Protein AF-A0A4V3C369-F1 (afdb_monomer)

Organism: NCBI:txid425511

Structure (mmCIF, N/CA/C/O backbone):
data_AF-A0A4V3C369-F1
#
_entry.id   AF-A0A4V3C369-F1
#
loop_
_atom_site.group_PDB
_atom_site.id
_atom_site.type_symbol
_atom_site.label_atom_id
_atom_site.label_alt_id
_atom_site.label_comp_id
_atom_site.label_asym_id
_atom_site.label_entity_id
_atom_site.label_seq_id
_atom_site.pdbx_PDB_ins_code
_atom_site.Cartn_x
_atom_site.Cartn_y
_atom_site.Cartn_z
_atom_site.occupancy
_atom_site.B_iso_or_equiv
_atom_site.auth_seq_id
_atom_site.auth_comp_id
_atom_site.auth_asym_id
_atom_site.auth_atom_id
_atom_site.pdbx_PDB_model_num
ATOM 1 N N . MET A 1 1 ? -16.885 13.359 15.384 1.00 58.03 1 MET A N 1
ATOM 2 C CA . MET A 1 1 ? -16.705 13.638 13.938 1.00 58.03 1 MET A CA 1
ATOM 3 C C . MET A 1 1 ? -15.504 14.528 13.632 1.00 58.03 1 MET A C 1
ATOM 5 O O . MET A 1 1 ? -14.612 14.043 12.955 1.00 58.03 1 MET A O 1
ATOM 9 N N . LYS A 1 2 ? -15.408 15.768 14.144 1.00 65.06 2 LYS A N 1
ATOM 10 C CA . LYS A 1 2 ? -14.294 16.691 13.808 1.00 65.06 2 LYS A CA 1
ATOM 11 C C . LYS A 1 2 ? -12.889 16.126 14.094 1.00 65.06 2 LYS A C 1
ATOM 13 O O . LYS A 1 2 ? -12.013 16.236 13.251 1.00 65.06 2 LYS A O 1
ATOM 18 N N . ARG A 1 3 ? -12.692 15.456 15.238 1.00 72.88 3 ARG A N 1
ATOM 19 C CA . ARG A 1 3 ? -11.410 14.809 15.597 1.00 72.88 3 ARG A CA 1
ATOM 20 C C . ARG A 1 3 ? -11.052 13.630 14.685 1.00 72.88 3 ARG A C 1
ATOM 22 O O . ARG A 1 3 ? -9.896 13.472 14.328 1.00 72.88 3 ARG A O 1
ATOM 29 N N . THR A 1 4 ? -12.041 12.835 14.283 1.00 78.50 4 THR A N 1
ATOM 30 C CA . THR A 1 4 ? -11.857 11.701 13.363 1.00 78.50 4 THR A CA 1
ATOM 31 C C . THR A 1 4 ? -11.488 12.180 11.960 1.00 78.50 4 THR A C 1
ATOM 33 O O . THR A 1 4 ? -10.552 11.658 11.373 1.00 78.50 4 THR A O 1
ATOM 36 N N . LEU A 1 5 ? -12.171 13.216 11.459 1.00 79.31 5 LEU A N 1
ATOM 37 C CA . LEU A 1 5 ? -11.843 13.873 10.188 1.00 79.31 5 LEU A CA 1
ATOM 38 C C . LEU A 1 5 ? -10.433 14.472 10.201 1.00 79.31 5 LEU A C 1
ATOM 40 O O . LEU A 1 5 ? -9.713 14.323 9.224 1.00 79.31 5 LEU A O 1
ATOM 44 N N . LEU A 1 6 ? -10.030 15.079 11.320 1.00 83.94 6 LEU A N 1
ATOM 45 C CA . LEU A 1 6 ? -8.690 15.639 11.495 1.00 83.94 6 LEU A CA 1
ATOM 46 C C . LEU A 1 6 ? -7.609 14.551 11.527 1.00 83.94 6 LEU A C 1
ATOM 48 O O . LEU A 1 6 ? -6.581 14.700 10.879 1.00 83.94 6 LEU A O 1
ATOM 52 N N . MET A 1 7 ? -7.837 13.435 12.228 1.00 84.12 7 MET A N 1
ATOM 53 C CA . MET A 1 7 ? -6.901 12.302 12.213 1.00 84.12 7 MET A CA 1
ATOM 54 C C . MET A 1 7 ? -6.789 11.684 10.817 1.00 84.12 7 MET A C 1
ATOM 56 O O . MET A 1 7 ? -5.685 11.396 10.360 1.00 84.12 7 MET A O 1
ATOM 60 N N . LEU A 1 8 ? -7.910 11.532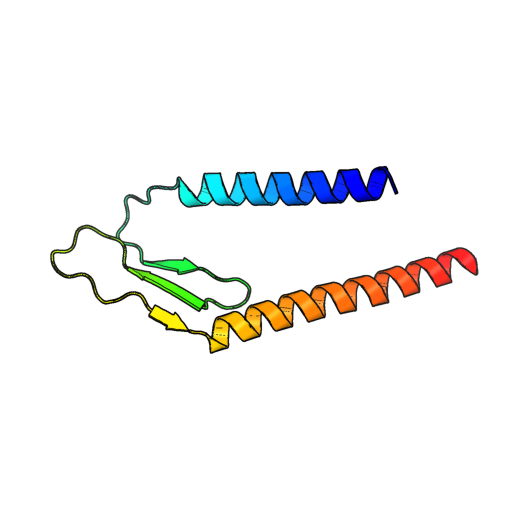 10.111 1.00 84.94 8 LEU A N 1
ATOM 61 C CA . LEU A 1 8 ? -7.932 10.971 8.763 1.00 84.94 8 LEU A CA 1
ATOM 62 C C . LEU A 1 8 ? -7.224 11.897 7.765 1.00 84.94 8 LEU A C 1
ATOM 64 O O . LEU A 1 8 ? -6.395 11.426 6.990 1.00 84.94 8 LEU A O 1
ATOM 68 N N . SER A 1 9 ? -7.451 13.213 7.844 1.00 84.31 9 SER A N 1
ATOM 69 C CA . SER A 1 9 ? -6.740 14.185 7.008 1.00 84.31 9 SER A CA 1
ATOM 70 C C . SER A 1 9 ? -5.240 14.206 7.300 1.00 84.31 9 SER A C 1
ATOM 72 O O . SER A 1 9 ? -4.448 14.264 6.366 1.00 84.31 9 SER A O 1
ATOM 74 N N .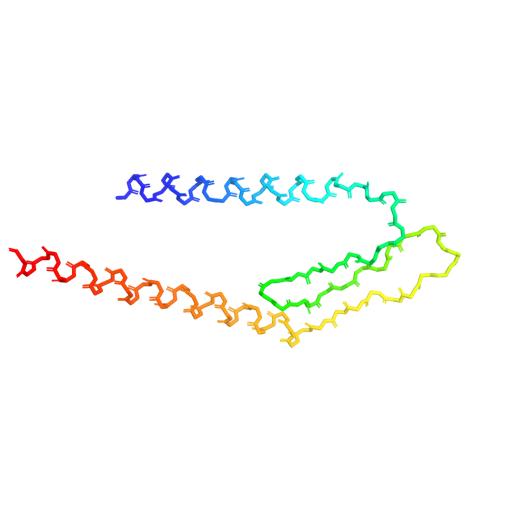 PHE A 1 10 ? -4.837 14.100 8.571 1.00 88.44 10 PHE A N 1
ATOM 75 C CA . PHE A 1 10 ? -3.423 14.018 8.952 1.00 88.44 10 PHE A CA 1
ATOM 76 C C . PHE A 1 10 ? -2.765 12.741 8.422 1.00 88.44 10 PHE A C 1
ATOM 78 O O . PHE A 1 10 ? -1.640 12.782 7.940 1.00 88.44 10 PHE A O 1
ATOM 85 N N . THR A 1 11 ? -3.483 11.616 8.457 1.00 84.69 11 THR A N 1
ATOM 86 C CA . THR A 1 11 ? -2.981 10.323 7.968 1.00 84.69 11 THR A CA 1
ATOM 87 C C . THR A 1 11 ? -2.791 10.341 6.452 1.00 84.69 11 THR A C 1
ATOM 89 O O . THR A 1 11 ? -1.744 9.928 5.960 1.00 84.69 11 THR A O 1
ATOM 92 N N . VAL A 1 12 ? -3.766 10.879 5.710 1.00 87.19 12 VAL A N 1
ATOM 93 C CA . VAL A 1 12 ? -3.672 11.045 4.249 1.00 87.19 12 VAL A CA 1
ATOM 94 C C . VAL A 1 12 ? -2.536 11.999 3.884 1.00 87.19 12 VAL A C 1
ATOM 96 O O . VAL A 1 12 ? -1.742 11.692 3.001 1.00 87.19 12 VAL A O 1
ATOM 99 N N . LEU A 1 13 ? -2.412 13.126 4.591 1.00 86.38 13 LEU A N 1
ATOM 100 C CA . LEU A 1 13 ? -1.329 14.085 4.379 1.00 86.38 13 LEU A CA 1
ATOM 101 C C . LEU A 1 13 ? 0.044 13.435 4.596 1.00 86.38 13 LEU A C 1
ATOM 103 O O . LEU A 1 13 ? 0.936 13.579 3.765 1.00 86.38 13 LEU A O 1
ATOM 107 N N . LEU A 1 14 ? 0.203 12.691 5.690 1.00 84.69 14 LEU A N 1
ATOM 108 C CA . LEU A 1 14 ? 1.457 12.030 6.043 1.00 84.69 14 LEU A CA 1
ATOM 109 C C . LEU A 1 14 ? 1.809 10.928 5.032 1.00 84.69 14 LEU A C 1
ATOM 111 O O . LEU A 1 14 ? 2.965 10.817 4.634 1.00 84.69 14 LEU A O 1
ATOM 115 N N . PHE A 1 15 ? 0.813 10.187 4.540 1.00 84.62 15 PHE A N 1
ATOM 116 C CA . PHE A 1 15 ? 0.984 9.220 3.455 1.00 84.62 15 PHE A CA 1
ATOM 117 C C . PHE A 1 15 ? 1.447 9.881 2.148 1.00 84.62 15 PHE A C 1
ATOM 119 O O . PHE A 1 15 ? 2.389 9.396 1.521 1.00 84.62 15 PHE A O 1
ATOM 126 N N . VAL A 1 16 ? 0.841 11.007 1.752 1.00 81.50 16 VAL A N 1
ATOM 127 C CA . VAL A 1 16 ? 1.237 11.755 0.545 1.00 81.50 16 VAL A CA 1
ATOM 128 C C . VAL A 1 16 ? 2.660 12.292 0.676 1.00 81.50 16 VAL A C 1
ATOM 130 O O . VAL A 1 16 ? 3.458 12.112 -0.241 1.00 81.50 16 VAL A O 1
ATOM 133 N N . ILE A 1 17 ? 3.003 12.899 1.818 1.00 83.38 17 ILE A N 1
ATOM 134 C CA . ILE A 1 17 ? 4.354 13.421 2.072 1.00 83.38 17 ILE A CA 1
ATOM 135 C C . ILE A 1 17 ? 5.380 12.294 1.999 1.00 83.38 17 ILE A C 1
ATOM 137 O O . ILE A 1 17 ? 6.368 12.430 1.284 1.00 83.38 17 ILE A O 1
ATOM 141 N N . LEU A 1 18 ? 5.139 11.174 2.688 1.00 75.38 18 LEU A N 1
ATOM 142 C CA . LEU A 1 18 ? 6.038 10.024 2.635 1.00 75.38 18 LEU A CA 1
ATOM 143 C C . LEU A 1 18 ? 6.190 9.508 1.208 1.00 75.38 18 LEU A C 1
ATOM 145 O O . LEU A 1 18 ? 7.317 9.325 0.778 1.00 75.38 18 LEU A O 1
ATOM 149 N N . THR A 1 19 ? 5.090 9.362 0.465 1.00 76.00 19 THR A N 1
ATOM 150 C CA . THR A 1 19 ? 5.109 8.890 -0.927 1.00 76.00 19 THR A CA 1
ATOM 151 C C . THR A 1 19 ? 5.961 9.795 -1.816 1.00 76.00 19 THR A C 1
ATOM 153 O O . THR A 1 19 ? 6.813 9.295 -2.545 1.00 76.00 19 THR A O 1
ATOM 156 N N . VAL A 1 20 ? 5.777 11.118 -1.730 1.00 70.88 20 VAL A N 1
ATOM 157 C CA . VAL A 1 20 ? 6.556 12.098 -2.508 1.00 70.88 20 VAL A CA 1
ATOM 158 C C . VAL A 1 20 ? 8.028 12.067 -2.107 1.00 70.88 20 VAL A C 1
ATOM 160 O O . VAL A 1 20 ? 8.893 12.014 -2.978 1.00 70.88 20 VAL A O 1
ATOM 163 N N . VAL A 1 21 ? 8.321 12.047 -0.804 1.00 69.25 21 VAL A N 1
ATOM 164 C CA . VAL A 1 21 ? 9.698 11.984 -0.299 1.00 69.25 21 VAL A CA 1
ATOM 165 C C . VAL A 1 21 ? 10.371 10.701 -0.772 1.00 69.25 21 VAL A C 1
ATOM 167 O O . VAL A 1 21 ? 11.452 10.781 -1.340 1.00 69.25 21 VAL A O 1
ATOM 170 N N . THR A 1 22 ? 9.725 9.541 -0.637 1.00 67.62 22 THR A N 1
ATOM 171 C CA . THR A 1 22 ? 10.285 8.261 -1.094 1.00 67.62 22 THR A CA 1
ATOM 172 C C . THR A 1 22 ? 10.413 8.170 -2.610 1.00 67.62 22 THR A C 1
ATOM 174 O O . THR A 1 22 ? 11.378 7.587 -3.084 1.00 67.62 22 THR A O 1
ATOM 177 N N . ALA A 1 23 ? 9.501 8.780 -3.373 1.00 64.44 23 ALA A N 1
ATOM 178 C CA . ALA A 1 23 ? 9.594 8.840 -4.832 1.00 64.44 23 ALA A CA 1
ATOM 179 C C . ALA A 1 23 ? 10.724 9.766 -5.317 1.00 64.44 23 ALA A C 1
ATOM 181 O O . ALA A 1 23 ? 11.226 9.587 -6.420 1.00 64.44 23 ALA A O 1
ATOM 182 N N . SER A 1 24 ? 11.125 10.747 -4.499 1.00 54.38 24 SER A N 1
ATOM 183 C CA . SER A 1 24 ? 12.227 11.675 -4.792 1.00 54.38 24 SER A CA 1
ATOM 184 C C . SER A 1 24 ? 13.612 11.152 -4.400 1.00 54.38 24 SER A C 1
ATOM 186 O O . SER A 1 24 ? 14.612 11.830 -4.638 1.00 54.38 24 SER A O 1
ATOM 188 N N . ILE A 1 25 ? 13.693 9.965 -3.787 1.00 61.34 25 ILE A N 1
ATOM 189 C CA . ILE A 1 25 ? 14.977 9.338 -3.473 1.00 61.34 25 ILE A CA 1
ATOM 190 C C . ILE A 1 25 ? 15.560 8.798 -4.780 1.00 61.34 25 ILE A C 1
ATOM 192 O O . ILE A 1 25 ? 15.316 7.658 -5.165 1.00 61.34 25 ILE A O 1
ATOM 196 N N . GLU A 1 26 ? 16.357 9.624 -5.456 1.00 51.72 26 GLU A N 1
ATOM 197 C CA . GLU A 1 26 ? 17.262 9.157 -6.502 1.00 51.72 26 GLU A CA 1
ATOM 198 C C . GLU A 1 26 ? 18.349 8.312 -5.834 1.00 51.72 26 GLU A C 1
ATOM 200 O O . GLU A 1 26 ? 19.278 8.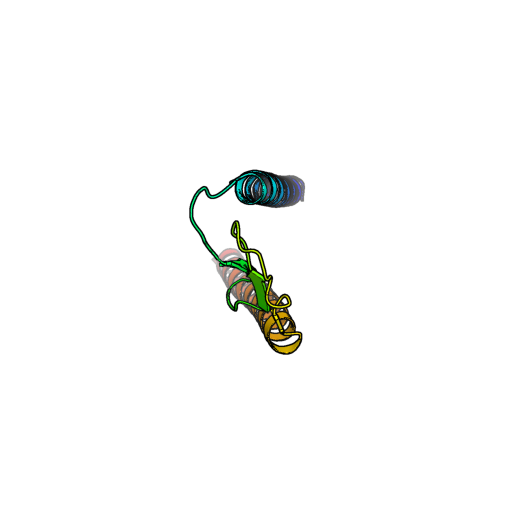825 -5.206 1.00 51.72 26 GLU A O 1
ATOM 205 N N . THR A 1 27 ? 18.204 6.991 -5.900 1.00 53.19 27 THR A N 1
ATOM 206 C CA . THR A 1 27 ? 19.202 6.064 -5.378 1.00 53.19 27 THR A CA 1
ATOM 207 C C . THR A 1 27 ? 20.402 6.039 -6.339 1.00 53.19 27 THR A C 1
ATOM 209 O O . THR A 1 27 ? 20.268 5.655 -7.500 1.00 53.19 27 THR A O 1
ATOM 212 N N . PRO A 1 28 ? 21.619 6.422 -5.900 1.00 47.19 28 PRO A N 1
ATOM 213 C CA . PRO A 1 28 ? 22.817 6.367 -6.746 1.00 47.19 28 PRO A CA 1
ATOM 214 C C . PRO A 1 28 ? 23.338 4.932 -6.951 1.00 47.19 28 PRO A C 1
ATOM 216 O O . PRO A 1 28 ? 24.374 4.727 -7.584 1.00 47.19 28 PRO A O 1
ATOM 219 N N . PHE A 1 29 ? 22.640 3.936 -6.403 1.00 51.72 29 PHE A N 1
ATOM 220 C CA . PHE A 1 29 ? 23.011 2.530 -6.426 1.00 51.72 29 PHE A CA 1
ATOM 221 C C . PHE A 1 29 ? 22.090 1.764 -7.377 1.00 51.72 29 PHE A C 1
ATOM 223 O O . PHE A 1 29 ? 20.877 1.928 -7.319 1.00 51.72 29 PHE A O 1
ATOM 230 N N . ASP A 1 30 ? 22.687 0.925 -8.231 1.00 59.78 30 ASP A N 1
ATOM 231 C CA . ASP A 1 30 ? 22.004 -0.057 -9.085 1.00 59.78 30 ASP A CA 1
ATOM 232 C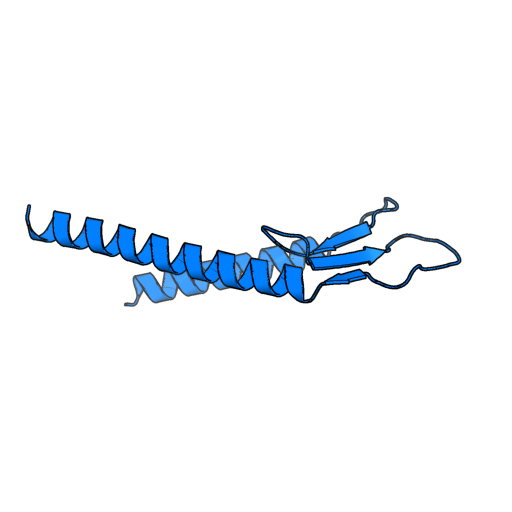 C . ASP A 1 30 ? 21.067 -0.903 -8.208 1.00 59.78 30 ASP A C 1
ATOM 234 O O . ASP A 1 30 ? 21.508 -1.758 -7.435 1.00 59.78 30 ASP A O 1
ATOM 238 N N . GLY A 1 31 ? 19.779 -0.575 -8.242 1.00 56.91 31 GLY A N 1
ATOM 239 C CA . GLY A 1 31 ? 18.781 -1.098 -7.329 1.00 56.91 31 GLY A CA 1
ATOM 240 C C . GLY A 1 31 ? 17.455 -1.233 -8.051 1.00 56.91 31 GLY A C 1
ATOM 241 O O . GLY A 1 31 ? 16.989 -0.310 -8.711 1.00 56.91 31 GLY A O 1
ATOM 242 N N . ASN A 1 32 ? 16.851 -2.412 -7.944 1.00 69.06 32 ASN A N 1
ATOM 243 C CA . ASN A 1 32 ? 15.494 -2.614 -8.425 1.00 69.06 32 ASN A CA 1
ATOM 244 C C . ASN A 1 32 ? 14.534 -2.022 -7.396 1.00 69.06 32 ASN A C 1
ATOM 246 O O 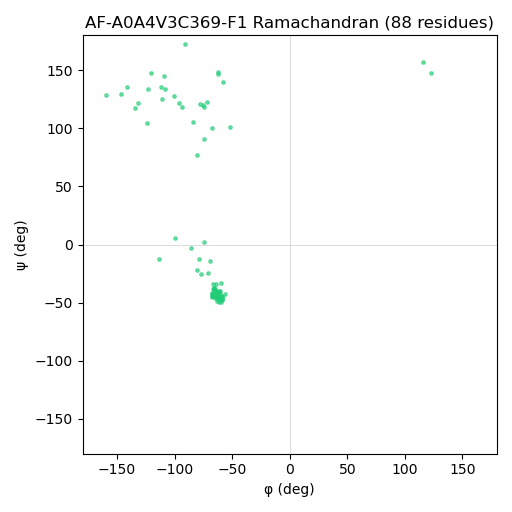. ASN A 1 32 ? 14.515 -2.489 -6.250 1.00 69.06 32 ASN A O 1
ATOM 250 N N . ASP A 1 33 ? 13.715 -1.059 -7.806 1.00 75.69 33 ASP A N 1
ATOM 251 C CA . ASP A 1 33 ? 12.640 -0.555 -6.965 1.00 75.69 33 ASP A CA 1
ATOM 252 C C . ASP A 1 33 ? 11.561 -1.627 -6.877 1.00 75.69 33 ASP A C 1
ATOM 254 O O . ASP A 1 33 ? 11.031 -2.089 -7.889 1.00 75.69 33 ASP A O 1
ATOM 258 N N . ASN A 1 34 ? 11.237 -2.050 -5.658 1.00 77.69 34 ASN A N 1
ATOM 259 C CA . ASN A 1 34 ? 10.137 -2.972 -5.421 1.00 77.69 34 ASN A CA 1
ATOM 260 C C . ASN A 1 34 ? 9.016 -2.232 -4.693 1.00 77.69 34 ASN A C 1
ATOM 262 O O . ASN A 1 34 ? 9.229 -1.695 -3.609 1.00 77.69 34 ASN A O 1
ATOM 266 N N . PHE A 1 35 ? 7.819 -2.270 -5.263 1.00 78.75 35 PHE A N 1
ATOM 267 C CA . PHE A 1 35 ? 6.615 -1.640 -4.744 1.00 78.75 35 PHE A CA 1
ATOM 268 C C . PHE A 1 35 ? 5.627 -2.697 -4.237 1.00 78.75 35 PHE A C 1
ATOM 270 O O . PHE A 1 35 ? 5.495 -3.786 -4.809 1.00 78.75 35 PHE A O 1
ATOM 277 N N . GLY A 1 36 ? 4.915 -2.342 -3.169 1.00 74.31 36 GLY A N 1
ATOM 278 C CA . GLY A 1 36 ? 3.897 -3.169 -2.521 1.00 74.31 36 GLY A CA 1
ATOM 279 C C . GLY A 1 36 ? 4.189 -3.430 -1.047 1.00 74.31 36 GLY A C 1
ATOM 280 O O . GLY A 1 36 ? 5.349 -3.475 -0.627 1.00 74.31 36 GLY A O 1
ATOM 281 N N . PHE A 1 37 ? 3.122 -3.552 -0.262 1.00 70.69 37 PHE A N 1
ATOM 282 C CA . PHE A 1 37 ? 3.165 -3.869 1.162 1.00 70.69 37 PHE A CA 1
ATOM 283 C C . PHE A 1 37 ? 1.798 -4.428 1.600 1.00 70.69 37 PHE A C 1
ATOM 285 O O . PHE A 1 37 ? 0.786 -3.747 1.416 1.00 70.69 37 PHE A O 1
ATOM 292 N N . PRO A 1 38 ? 1.746 -5.595 2.272 1.00 75.44 38 PRO A N 1
ATOM 293 C CA . PRO A 1 38 ? 2.872 -6.398 2.767 1.00 75.44 38 PRO A CA 1
ATOM 294 C C . PRO A 1 38 ? 3.576 -7.256 1.705 1.00 75.44 38 PRO A C 1
ATOM 296 O O . PRO A 1 38 ? 4.665 -7.770 1.971 1.00 75.44 38 PRO A O 1
ATOM 299 N N . VAL A 1 39 ? 2.993 -7.422 0.518 1.00 79.81 39 VAL A N 1
ATOM 300 C CA . VAL A 1 39 ? 3.543 -8.239 -0.565 1.00 79.81 39 VAL A CA 1
ATOM 301 C C . VAL A 1 39 ? 3.976 -7.349 -1.725 1.00 79.81 39 VAL A C 1
ATOM 303 O O . VAL A 1 39 ? 3.290 -6.429 -2.147 1.00 79.81 39 VAL A O 1
ATOM 306 N N . ARG A 1 40 ? 5.154 -7.626 -2.281 1.00 79.94 40 ARG A N 1
ATOM 307 C CA . ARG A 1 40 ? 5.667 -6.886 -3.438 1.00 79.94 40 ARG A CA 1
ATOM 308 C C . ARG A 1 40 ? 4.928 -7.339 -4.697 1.00 79.94 40 ARG A C 1
ATOM 310 O O . ARG A 1 40 ? 5.002 -8.515 -5.051 1.00 79.94 40 ARG A O 1
ATOM 317 N N . PHE A 1 41 ? 4.241 -6.421 -5.371 1.00 82.19 41 PHE A N 1
ATOM 318 C CA . PHE A 1 41 ? 3.466 -6.716 -6.584 1.00 82.19 41 PHE A CA 1
ATOM 319 C C . PHE A 1 41 ? 4.025 -6.061 -7.845 1.00 82.19 41 PHE A C 1
ATOM 321 O O . PHE A 1 41 ? 3.604 -6.413 -8.948 1.00 82.19 41 PHE A O 1
ATOM 328 N N . TYR A 1 42 ? 4.956 -5.118 -7.701 1.00 79.38 42 TYR A N 1
ATOM 329 C CA . TYR A 1 42 ? 5.546 -4.422 -8.833 1.00 79.38 42 TYR A CA 1
ATOM 330 C C . TYR A 1 42 ? 7.035 -4.189 -8.619 1.00 79.38 42 TYR A C 1
ATOM 332 O O . TYR A 1 42 ? 7.459 -3.796 -7.533 1.00 79.38 42 TYR A O 1
ATOM 340 N N . LYS A 1 43 ? 7.833 -4.445 -9.651 1.00 81.69 43 LYS A N 1
ATOM 341 C CA . LYS A 1 43 ? 9.278 -4.256 -9.624 1.00 81.69 43 LYS A CA 1
ATOM 342 C C . LYS A 1 43 ? 9.716 -3.490 -10.860 1.00 81.69 43 LYS A C 1
ATOM 344 O O . LYS A 1 43 ? 9.484 -3.930 -11.988 1.00 81.69 43 LYS A O 1
ATOM 349 N N . ILE A 1 44 ? 10.352 -2.351 -10.621 1.00 78.56 44 ILE A N 1
ATOM 350 C CA . ILE A 1 44 ? 10.992 -1.535 -11.644 1.00 78.56 44 ILE A CA 1
ATOM 351 C C . ILE A 1 44 ? 12.484 -1.828 -11.589 1.00 78.56 44 ILE A C 1
ATOM 353 O O . ILE A 1 44 ? 13.118 -1.763 -10.536 1.00 78.56 44 ILE A O 1
ATOM 357 N N . TYR A 1 45 ? 13.043 -2.167 -12.739 1.00 74.38 45 TYR A N 1
ATOM 358 C CA . TYR A 1 45 ? 14.476 -2.349 -12.885 1.00 74.38 45 TYR A CA 1
ATOM 359 C C . TYR A 1 45 ? 15.124 -0.981 -13.139 1.00 74.38 45 TYR A C 1
ATOM 361 O O . TYR A 1 45 ? 14.967 -0.407 -14.215 1.00 74.38 45 TYR A O 1
ATOM 369 N N . GLY A 1 46 ? 15.799 -0.439 -12.122 1.00 64.56 46 GLY A N 1
ATOM 370 C CA . GLY A 1 46 ? 16.573 0.804 -12.200 1.00 64.56 46 GLY A CA 1
ATOM 371 C C . GLY A 1 46 ? 18.040 0.557 -12.575 1.00 64.56 46 GLY A C 1
ATOM 372 O O . GLY A 1 46 ? 18.486 -0.583 -12.640 1.00 64.56 46 GLY A O 1
ATOM 373 N N . GLY A 1 47 ? 18.796 1.632 -12.828 1.00 62.47 47 GLY A N 1
ATOM 374 C CA . GLY A 1 47 ? 20.246 1.587 -13.086 1.00 62.47 47 GLY A CA 1
ATOM 375 C C . GLY A 1 47 ? 20.667 2.036 -14.494 1.00 62.47 47 GLY A C 1
ATOM 376 O O . GLY A 1 47 ? 19.883 2.006 -15.439 1.00 62.47 47 GLY A O 1
ATOM 377 N N . LYS A 1 48 ? 21.928 2.475 -14.648 1.00 54.12 48 LYS A N 1
ATOM 378 C CA . LYS A 1 48 ? 22.551 2.816 -15.946 1.00 54.12 48 LYS A CA 1
ATOM 379 C C . LYS A 1 48 ? 23.020 1.537 -16.655 1.00 54.12 48 LYS A C 1
ATOM 381 O O . LYS A 1 48 ? 24.209 1.225 -16.639 1.00 54.12 48 LYS A O 1
ATOM 386 N N . ARG A 1 49 ? 22.109 0.775 -17.265 1.00 58.59 49 ARG A N 1
ATOM 387 C CA . ARG A 1 49 ? 22.462 -0.365 -18.136 1.00 58.59 49 ARG A CA 1
ATOM 388 C C . ARG A 1 49 ? 21.914 -0.162 -19.542 1.00 58.59 49 ARG A C 1
ATOM 390 O O . ARG A 1 49 ? 20.866 0.442 -19.726 1.00 58.59 49 ARG A O 1
ATOM 397 N N . SER A 1 50 ? 22.634 -0.673 -20.541 1.00 60.44 50 SER A N 1
ATOM 398 C CA . SER A 1 50 ? 22.252 -0.568 -21.957 1.00 60.44 50 SER A CA 1
ATOM 399 C C . SER A 1 50 ? 21.022 -1.406 -22.329 1.00 60.44 50 SER A C 1
ATOM 401 O O . SER A 1 50 ? 20.454 -1.198 -23.397 1.00 60.44 50 SER A O 1
ATOM 403 N N . PHE A 1 51 ? 20.605 -2.339 -21.466 1.00 63.09 51 PHE A N 1
ATOM 404 C CA . PHE A 1 51 ? 19.455 -3.214 -21.671 1.00 63.09 51 PHE A CA 1
ATOM 405 C C . PHE A 1 51 ? 18.602 -3.261 -20.399 1.00 63.09 51 PHE A C 1
ATOM 407 O O . PHE A 1 51 ? 19.075 -3.709 -19.352 1.00 63.09 51 PHE A O 1
ATOM 414 N N . TYR A 1 52 ? 17.356 -2.797 -20.500 1.00 66.00 52 TYR A N 1
ATOM 415 C CA . TYR A 1 52 ? 16.377 -2.849 -19.417 1.00 66.00 52 TYR A CA 1
ATOM 416 C C . TYR A 1 52 ? 15.532 -4.122 -19.556 1.00 66.00 52 TYR A C 1
ATOM 418 O O . TYR A 1 52 ? 14.847 -4.271 -20.572 1.00 66.00 52 TYR A O 1
ATOM 426 N N . PRO A 1 53 ? 15.550 -5.050 -18.580 1.00 68.88 53 PRO A N 1
ATOM 427 C CA . PRO A 1 53 ? 14.527 -6.086 -18.523 1.00 68.88 53 PRO A CA 1
ATOM 428 C C . PRO A 1 53 ? 13.146 -5.432 -18.316 1.00 68.88 53 PRO A C 1
ATOM 430 O O . PRO A 1 53 ? 13.057 -4.369 -17.696 1.00 68.88 53 PRO A O 1
ATOM 433 N N . PRO A 1 54 ? 12.065 -6.032 -18.841 1.00 74.00 54 PRO A N 1
ATOM 434 C CA . PRO A 1 54 ? 10.725 -5.492 -18.664 1.00 74.00 54 PRO A CA 1
ATOM 435 C C . PRO A 1 54 ? 10.344 -5.469 -17.181 1.00 74.00 54 PRO A C 1
ATOM 437 O O . PRO A 1 54 ? 10.724 -6.354 -16.413 1.00 74.00 54 PRO A O 1
ATOM 440 N N . ASN A 1 55 ? 9.565 -4.461 -16.792 1.00 80.44 55 ASN A N 1
ATOM 441 C CA . ASN A 1 55 ? 9.030 -4.358 -15.437 1.00 80.44 55 ASN A CA 1
ATOM 442 C C . ASN A 1 55 ? 8.208 -5.606 -15.095 1.00 80.44 55 ASN A C 1
ATOM 444 O O . ASN A 1 55 ? 7.433 -6.103 -15.917 1.00 80.44 55 ASN A O 1
ATOM 448 N N . GLU A 1 56 ? 8.343 -6.084 -13.861 1.00 82.62 56 GLU A N 1
ATOM 449 C CA . GLU A 1 56 ? 7.573 -7.226 -13.374 1.00 82.62 56 GLU A CA 1
ATOM 450 C C . GLU A 1 56 ? 6.350 -6.724 -12.618 1.00 82.62 56 GLU A C 1
ATOM 452 O O . GLU A 1 56 ? 6.468 -6.005 -11.625 1.00 82.62 56 GLU A O 1
ATOM 457 N N . PHE A 1 57 ? 5.168 -7.122 -13.077 1.00 85.19 57 PHE A N 1
ATOM 458 C CA . PHE A 1 57 ? 3.900 -6.836 -12.420 1.00 85.19 57 PHE A CA 1
ATOM 459 C C . PHE A 1 57 ? 3.157 -8.136 -12.126 1.00 85.19 57 PHE A C 1
ATOM 461 O O . PHE A 1 57 ? 3.011 -8.991 -13.001 1.00 85.19 57 PHE A O 1
ATOM 468 N N . SER A 1 58 ? 2.643 -8.264 -10.905 1.00 86.06 58 SER A N 1
ATOM 469 C CA . SER A 1 58 ? 1.802 -9.384 -10.498 1.00 86.06 58 SER A CA 1
ATOM 470 C C . SER A 1 58 ? 0.460 -8.894 -9.965 1.00 86.06 58 SER A C 1
ATOM 472 O O . SER A 1 58 ? 0.341 -8.451 -8.822 1.00 86.06 58 SER A O 1
ATOM 474 N N . ALA A 1 59 ? -0.582 -9.046 -10.784 1.00 83.44 59 ALA A N 1
ATOM 475 C CA . ALA A 1 59 ? -1.958 -8.734 -10.398 1.00 83.44 59 ALA A CA 1
ATOM 476 C C . ALA A 1 59 ? -2.431 -9.556 -9.185 1.00 83.44 59 ALA A C 1
ATOM 478 O O . ALA A 1 59 ? -3.200 -9.065 -8.362 1.00 83.44 59 ALA A O 1
ATOM 479 N N . VAL A 1 60 ? -1.947 -10.795 -9.050 1.00 85.75 60 VAL A N 1
ATOM 480 C CA . VAL A 1 60 ? -2.284 -1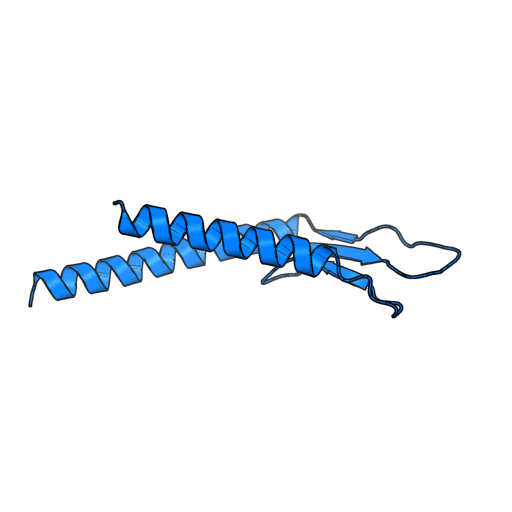1.676 -7.921 1.00 85.75 60 VAL A CA 1
ATOM 481 C C . VAL A 1 60 ? -1.719 -11.120 -6.616 1.00 85.75 60 VAL A C 1
ATOM 483 O O . VAL A 1 60 ? -2.433 -11.065 -5.620 1.00 85.75 60 VAL A O 1
ATOM 486 N N . MET A 1 61 ? -0.465 -10.657 -6.625 1.00 78.12 61 MET A N 1
ATOM 487 C CA . MET A 1 61 ? 0.153 -10.059 -5.436 1.00 78.12 61 MET A CA 1
ATOM 488 C C . MET A 1 61 ? -0.530 -8.745 -5.047 1.00 78.12 61 MET A C 1
ATOM 490 O O . MET A 1 61 ? -0.760 -8.507 -3.866 1.00 78.12 61 MET A O 1
ATOM 494 N N . LEU A 1 62 ? -0.938 -7.936 -6.031 1.00 79.44 62 LEU A N 1
ATOM 495 C CA . LEU A 1 62 ? -1.726 -6.726 -5.780 1.00 79.44 62 LEU A CA 1
ATOM 496 C C . LEU A 1 62 ? -3.068 -7.059 -5.108 1.00 79.44 62 LEU A C 1
ATOM 498 O O . LEU A 1 62 ? -3.484 -6.383 -4.170 1.00 79.44 62 LEU A O 1
ATOM 502 N N . LEU A 1 63 ? -3.745 -8.114 -5.566 1.00 81.62 63 LEU A N 1
ATOM 503 C CA . LEU A 1 63 ? -5.008 -8.553 -4.976 1.00 81.62 63 LEU A CA 1
ATOM 504 C C . LEU A 1 63 ? -4.821 -9.034 -3.530 1.00 81.62 63 LEU A C 1
ATOM 506 O O . LEU A 1 63 ? -5.658 -8.733 -2.6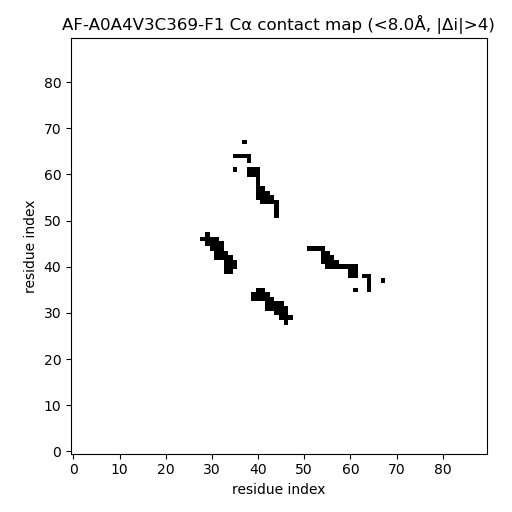79 1.00 81.62 63 LEU A O 1
ATOM 510 N N . ILE A 1 64 ? -3.715 -9.722 -3.232 1.00 81.25 64 ILE A N 1
ATOM 511 C CA . ILE A 1 64 ? -3.366 -10.127 -1.862 1.00 81.25 64 ILE A CA 1
ATOM 512 C C . ILE A 1 64 ? -3.176 -8.899 -0.962 1.00 81.25 64 ILE A C 1
ATOM 514 O O . ILE A 1 64 ? -3.734 -8.876 0.135 1.00 81.25 64 ILE A O 1
ATOM 518 N N . ASP A 1 65 ? -2.467 -7.867 -1.426 1.00 76.12 65 ASP A N 1
ATOM 519 C CA . ASP A 1 65 ? -2.291 -6.615 -0.677 1.00 76.12 65 ASP A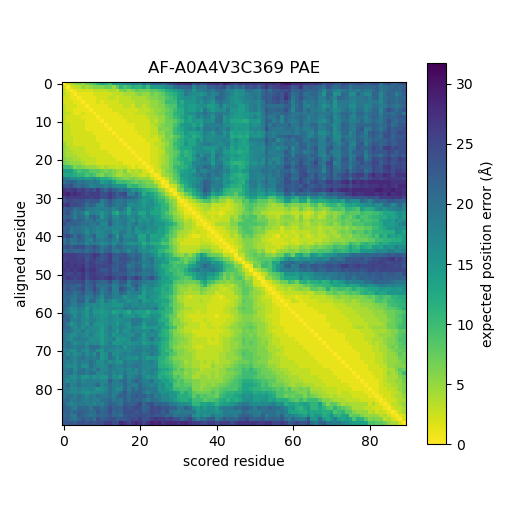 CA 1
ATOM 520 C C . ASP A 1 65 ? -3.637 -5.942 -0.368 1.00 76.12 65 ASP A C 1
ATOM 522 O O . ASP A 1 65 ? -3.899 -5.558 0.775 1.00 76.12 65 ASP A O 1
ATOM 526 N N . VAL A 1 66 ? -4.538 -5.870 -1.354 1.00 81.38 66 VAL A N 1
ATOM 527 C CA . VAL A 1 66 ? -5.890 -5.313 -1.168 1.00 81.38 66 VAL A CA 1
ATOM 528 C C . VAL A 1 66 ? -6.685 -6.108 -0.126 1.00 81.38 66 VAL A C 1
ATOM 530 O O . VAL A 1 66 ? -7.304 -5.516 0.764 1.00 81.38 66 VAL A O 1
ATOM 533 N N . VAL A 1 67 ? -6.648 -7.443 -0.197 1.00 86.94 67 VAL A N 1
ATOM 534 C CA . VAL A 1 67 ? -7.306 -8.318 0.789 1.00 86.94 67 VAL A CA 1
ATOM 535 C C . VAL A 1 67 ? -6.714 -8.102 2.181 1.00 86.94 67 VAL A C 1
ATOM 537 O O . VAL A 1 67 ? -7.455 -8.029 3.162 1.00 86.94 67 VAL A O 1
ATOM 540 N N . PHE A 1 68 ? -5.395 -7.945 2.282 1.00 83.50 68 PHE A N 1
ATOM 541 C CA . PHE A 1 68 ? -4.722 -7.734 3.557 1.00 83.50 68 PHE A CA 1
ATOM 542 C C . PHE A 1 68 ? -5.135 -6.412 4.215 1.00 83.50 68 PHE A C 1
ATOM 544 O O . PHE A 1 68 ? -5.461 -6.387 5.404 1.00 83.50 68 PHE A O 1
ATOM 551 N N . VAL A 1 69 ? -5.199 -5.325 3.440 1.00 82.88 69 VAL A N 1
ATOM 552 C CA . VAL A 1 69 ? -5.685 -4.022 3.923 1.00 82.88 69 VAL A CA 1
ATOM 553 C C . VAL A 1 69 ? -7.138 -4.124 4.386 1.00 82.88 69 VAL A C 1
ATOM 555 O O . VAL A 1 69 ? -7.472 -3.641 5.470 1.00 82.88 69 VAL A O 1
ATOM 558 N N . TYR A 1 70 ? -7.997 -4.797 3.616 1.00 83.31 70 TYR A N 1
ATOM 559 C CA . TYR A 1 70 ? -9.394 -5.006 3.997 1.00 83.31 70 TYR A CA 1
ATOM 560 C C . TYR A 1 70 ? -9.519 -5.757 5.331 1.00 83.31 70 TYR A C 1
ATOM 562 O O . TYR A 1 70 ? -10.250 -5.319 6.223 1.00 83.31 70 TYR A O 1
ATOM 570 N N . LEU A 1 71 ? -8.761 -6.843 5.507 1.00 87.75 71 LEU A N 1
ATOM 571 C CA . LEU A 1 71 ? -8.750 -7.620 6.748 1.00 87.75 71 LEU A CA 1
ATOM 572 C C . LEU A 1 71 ? -8.230 -6.804 7.936 1.00 87.75 71 LEU A C 1
ATOM 574 O O . LEU A 1 71 ? -8.816 -6.869 9.014 1.00 87.75 71 LEU A O 1
ATOM 578 N N . ALA A 1 72 ? -7.182 -5.999 7.751 1.00 83.50 72 ALA A N 1
ATOM 579 C CA . ALA A 1 72 ? -6.655 -5.130 8.802 1.00 83.50 72 ALA A CA 1
ATOM 580 C C . ALA A 1 72 ? -7.683 -4.071 9.249 1.00 83.50 72 ALA A C 1
ATOM 582 O O . ALA A 1 72 ? -7.868 -3.832 10.449 1.00 83.50 72 ALA A O 1
ATOM 583 N N . VAL A 1 73 ? -8.407 -3.466 8.301 1.00 83.94 73 VAL A N 1
ATOM 584 C CA . VAL A 1 73 ? -9.491 -2.511 8.592 1.00 83.94 73 VAL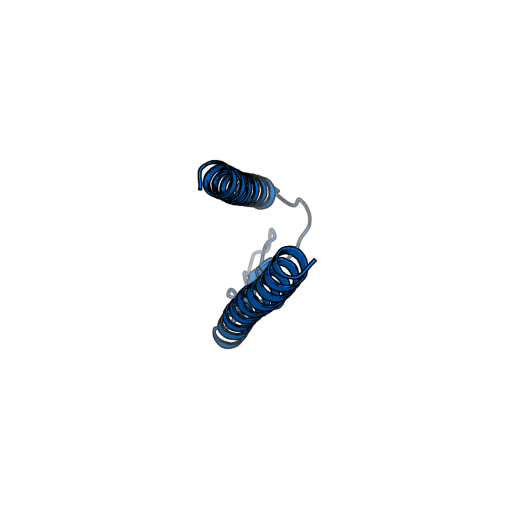 A CA 1
ATOM 585 C C . VAL A 1 73 ? -10.666 -3.204 9.282 1.00 83.94 73 VAL A C 1
ATOM 587 O O . VAL A 1 73 ? -11.231 -2.674 10.240 1.00 83.94 73 VAL A O 1
ATOM 590 N N . TRP A 1 74 ? -11.039 -4.401 8.839 1.00 88.94 74 TRP A N 1
ATOM 591 C CA . TRP A 1 74 ? -12.105 -5.166 9.479 1.00 88.94 74 TRP A CA 1
ATOM 592 C C . TRP A 1 74 ? -11.739 -5.539 10.923 1.00 88.94 74 TRP A C 1
ATOM 594 O O . TRP A 1 74 ? -12.507 -5.267 11.848 1.00 88.94 74 TRP A O 1
ATOM 604 N N . LEU A 1 75 ? -10.534 -6.073 11.138 1.00 90.06 75 LEU A N 1
ATOM 605 C CA . LEU A 1 75 ? -10.060 -6.498 12.454 1.00 90.06 75 LEU A CA 1
ATOM 606 C C . LEU A 1 75 ? -9.944 -5.315 13.424 1.00 90.06 75 LEU A C 1
ATOM 608 O O . LEU A 1 75 ? -10.388 -5.405 14.568 1.00 90.06 75 LEU A O 1
ATOM 612 N N . SER A 1 76 ? -9.405 -4.182 12.965 1.00 86.94 76 SER A N 1
ATOM 613 C CA . SER A 1 76 ? -9.331 -2.962 13.779 1.00 86.94 76 SER A CA 1
ATOM 614 C C . SER A 1 76 ? -10.718 -2.446 14.170 1.00 86.94 76 SER A C 1
ATOM 616 O O . SER A 1 76 ? -10.919 -2.102 15.333 1.00 86.94 76 SER A O 1
ATOM 618 N N . ASN A 1 77 ? -11.706 -2.478 13.269 1.00 85.88 77 ASN A N 1
ATOM 619 C CA . ASN A 1 77 ? -13.089 -2.128 13.608 1.00 85.88 77 ASN A CA 1
ATOM 620 C C . ASN A 1 77 ? -13.695 -3.071 14.656 1.00 85.88 77 ASN A C 1
ATOM 622 O O . ASN A 1 77 ? -14.294 -2.596 15.621 1.00 85.88 77 ASN A O 1
ATOM 626 N N . VAL A 1 78 ? -13.511 -4.389 14.519 1.00 90.38 78 VAL A N 1
ATOM 627 C CA . VAL A 1 78 ? -13.988 -5.372 15.511 1.00 90.38 78 VAL A CA 1
ATOM 628 C C . VAL A 1 78 ? -13.376 -5.100 16.888 1.00 90.38 78 VAL A C 1
ATOM 630 O O . VAL A 1 78 ? -14.083 -5.088 17.898 1.00 90.38 78 VAL A O 1
ATOM 633 N N . VAL A 1 79 ? -12.070 -4.830 16.935 1.00 89.75 79 VAL A N 1
ATOM 634 C CA . VAL A 1 79 ? -11.357 -4.505 18.176 1.00 89.75 79 VAL A CA 1
ATOM 635 C C . VAL A 1 79 ? -11.882 -3.202 18.789 1.00 89.75 79 VAL A C 1
ATOM 637 O O . VAL A 1 79 ? -12.188 -3.171 19.982 1.00 89.75 79 VAL A O 1
ATOM 640 N N . LEU A 1 80 ? -12.054 -2.146 17.991 1.00 87.94 80 LEU A N 1
ATOM 641 C CA . LEU A 1 80 ? -12.581 -0.859 18.456 1.00 87.94 80 LEU A CA 1
ATOM 642 C C . LEU A 1 80 ? -14.011 -0.975 18.995 1.00 87.94 80 LEU A C 1
ATOM 644 O O . LEU A 1 80 ? -14.312 -0.408 20.046 1.00 87.94 80 LEU A O 1
ATOM 648 N N . LEU A 1 81 ? -14.878 -1.737 18.322 1.00 86.75 81 LEU A N 1
ATOM 649 C CA . LEU A 1 81 ? -16.239 -1.999 18.794 1.00 86.75 81 LEU A CA 1
ATOM 650 C C . LEU A 1 81 ? -16.225 -2.730 20.137 1.00 86.75 81 LEU A C 1
ATOM 652 O O . LEU A 1 81 ? -16.932 -2.319 21.053 1.00 86.75 81 LEU A O 1
ATOM 656 N N . LYS A 1 82 ? -15.360 -3.741 20.290 1.00 86.31 82 LYS A N 1
ATOM 657 C CA . LYS A 1 82 ? -15.204 -4.481 21.550 1.00 86.31 82 LYS A CA 1
ATOM 658 C C . LYS A 1 82 ? -14.746 -3.581 22.703 1.00 86.31 82 LYS A C 1
ATOM 660 O O . LYS A 1 82 ? -15.237 -3.721 23.824 1.00 86.31 82 LYS A O 1
ATOM 665 N N . PHE A 1 83 ? -13.826 -2.648 22.446 1.00 86.25 83 PHE A N 1
ATOM 666 C CA . PHE A 1 83 ? -13.411 -1.661 23.447 1.00 86.25 83 PHE A CA 1
ATOM 667 C C . PHE A 1 83 ? -14.531 -0.677 23.786 1.00 86.25 83 PHE A C 1
ATOM 669 O O . PHE A 1 83 ? -14.744 -0.399 24.964 1.00 86.25 83 PHE A O 1
ATOM 676 N N . LYS A 1 84 ? -15.282 -0.200 22.787 1.00 81.88 84 LYS A N 1
ATOM 677 C CA . LYS A 1 84 ? -16.413 0.709 23.001 1.00 81.88 84 LYS A CA 1
ATOM 678 C C . LYS A 1 84 ? -17.497 0.066 23.871 1.00 81.88 84 LYS A C 1
ATOM 680 O O . LYS A 1 84 ? -17.879 0.655 24.875 1.00 81.88 84 LYS A O 1
ATOM 685 N N . THR A 1 85 ? -17.918 -1.160 23.556 1.00 81.75 85 THR A N 1
ATOM 686 C CA . THR A 1 85 ? -18.932 -1.880 24.346 1.00 81.75 85 THR A CA 1
ATOM 687 C C . THR A 1 85 ? -18.462 -2.182 25.765 1.00 81.75 85 THR A C 1
ATOM 689 O O . THR A 1 85 ? -19.259 -2.173 26.694 1.00 81.75 85 THR A O 1
ATOM 692 N N . LYS A 1 86 ? -17.163 -2.446 25.964 1.00 77.25 86 LYS A N 1
ATOM 693 C CA . LYS A 1 86 ? -16.607 -2.636 27.311 1.00 77.25 86 LYS A CA 1
ATOM 694 C C . LYS A 1 86 ? -16.668 -1.345 28.134 1.00 77.25 86 LYS A C 1
ATOM 696 O O . LYS A 1 86 ? -16.917 -1.420 29.327 1.00 77.25 86 LYS A O 1
ATOM 701 N N . ASN A 1 87 ? -16.443 -0.194 27.501 1.00 73.12 87 ASN A N 1
ATOM 702 C CA . ASN A 1 87 ? -16.441 1.109 28.164 1.00 73.12 87 ASN A CA 1
ATOM 703 C C . ASN A 1 87 ? -17.855 1.635 28.470 1.00 73.12 87 ASN A C 1
ATOM 705 O O . ASN A 1 87 ? -18.004 2.444 29.371 1.00 73.12 87 ASN A O 1
ATOM 709 N N . GLU A 1 88 ? -18.877 1.208 27.720 1.00 70.56 88 GLU A N 1
ATOM 710 C CA . GLU A 1 88 ? -20.290 1.544 27.982 1.00 70.56 88 GLU A CA 1
ATOM 711 C C . GLU A 1 88 ? -20.919 0.676 29.090 1.00 70.56 88 GLU A C 1
ATOM 713 O O . GLU A 1 88 ? -21.908 1.080 29.691 1.00 70.56 88 GLU A O 1
ATOM 718 N N . ASN A 1 89 ? -20.346 -0.501 29.367 1.00 64.56 89 ASN A N 1
ATOM 719 C CA . ASN A 1 89 ? -20.813 -1.444 30.394 1.00 64.56 89 ASN A CA 1
ATOM 720 C C . ASN A 1 89 ? -20.020 -1.364 31.719 1.00 64.56 89 ASN A C 1
ATOM 722 O O . ASN A 1 89 ? -20.206 -2.226 32.581 1.00 64.56 89 ASN A O 1
ATOM 726 N N . ALA A 1 90 ? -19.104 -0.400 31.853 1.00 56.06 90 ALA A N 1
ATOM 727 C CA . ALA A 1 90 ? -18.289 -0.147 33.044 1.00 56.06 90 ALA A CA 1
ATOM 728 C C . ALA A 1 90 ? -18.729 1.160 33.709 1.00 56.06 90 ALA A C 1
ATOM 730 O O . ALA A 1 90 ? -18.726 1.197 34.959 1.00 56.06 90 ALA A O 1
#

pLDDT: mean 75.99, std 10.83, range [47.19, 90.38]

Mean predicted aligned error: 12.35 Å

Foldseek 3Di:
DVVVVVVVVVVVVVVVVVVVVVVPPPDPDQDWDFDAPPFTAWIAGDDPDPDGDDIGGHPVRVVVRVVVVVVVVVVVVVVVVVVVVVVVVD

Solvent-accessible surface area (backbone atoms only — not comparable to full-atom values): 5289 Å² total; per-residue (Å²): 107,73,68,58,52,50,52,50,51,51,51,53,50,51,51,51,51,49,50,52,54,61,70,64,59,80,68,96,57,81,44,66,50,73,40,64,67,92,40,67,21,37,36,43,73,53,62,100,61,100,71,78,70,79,67,48,74,37,73,67,36,46,52,50,28,52,52,49,53,51,50,52,55,50,50,51,50,55,52,50,50,54,52,50,56,53,64,76,76,107

Sequence (90 aa):
MKRTLLMLSFTVLLFVILTVVTASIETPFDGNDNFGFPVRFYKIYGGKRSFYPPNEFSAVMLLIDVVFVYLAVWLSNVVLLKFKTKNENA

Secondary structure (DSSP, 8-state):
-HHHHHHHHHHHHHHHHHHHHHHT---SS--EEEE-SSS--EEEE-SS-SSPPPPEE-HHHHHHHHHHHHHHHHHHHHHHHHHHHHHH--

Radius of gyration: 19.35 Å; Cα contacts (8 Å, |Δi|>4): 58; chains: 1; bounding box: 44×28×55 Å